Protein AF-A0A093I4D6-F1 (afdb_monomer)

pLDDT: mean 70.84, std 15.22, range [36.38, 95.31]

Mean predicted aligned error: 23.27 Å

Organism: NCBI:txid441894

Sequence (149 aa):
EGDGEEEDPYTFAKLDESVYDIILANEEKEKRKERRSFIVNRPPAPAPRPICSAVREENTPYIVQVFQQKATRPPRDHEKMCCDVRKQAHRGHGDAVTYSTLKQTISVNEALEKFKQWQNEKSRLQSAQQEKVHHLRGTNIRNRLEKEN

Solvent-accessible surface area (backbone atoms only — not comparable to full-atom values): 10113 Å² total; per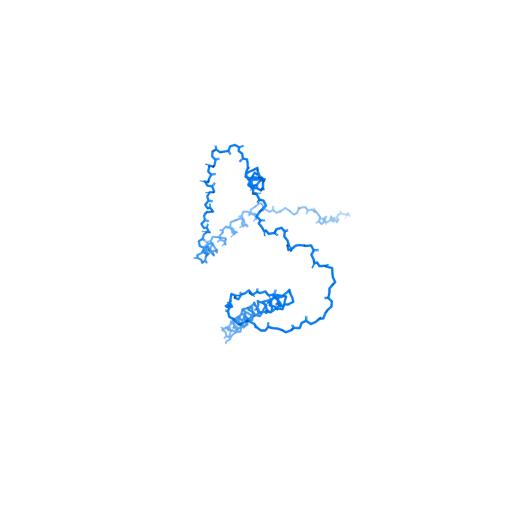-residue (Å²): 134,86,82,83,82,77,78,58,94,80,60,80,74,89,71,64,74,63,57,58,56,52,50,56,58,49,53,56,59,54,58,59,73,72,55,71,61,89,59,83,81,52,78,77,78,76,77,78,76,78,76,80,77,68,76,61,92,52,100,63,56,68,70,57,56,53,50,50,58,58,72,69,50,70,87,63,96,69,87,77,82,82,84,84,89,74,86,82,82,87,89,77,90,83,92,83,83,86,80,83,74,77,75,79,76,71,47,72,69,57,51,50,53,52,50,53,52,51,52,51,52,54,51,51,56,53,49,57,54,51,50,54,52,51,53,51,50,53,51,53,55,51,60,52,57,67,72,76,110

Radius of gyration: 36.5 Å; Cα contacts (8 Å, |Δi|>4): 2; chains: 1; bounding box: 72×77×95 Å

Secondary structure (DSSP, 8-state):
--------TTS-----THHHHHHHHHHHHHHHHT-S-TTTTSPPPPPPPPP-------SS-HHHHHHHHHHT----TTTTSSS--S---------------------HHHHHHHHHHHHHHHHHHHHHHHHHHHHHHHHHHHHHHTT--

Structure (mmCIF, N/CA/C/O backbone):
data_AF-A0A093I4D6-F1
#
_entry.id   AF-A0A093I4D6-F1
#
loop_
_atom_site.group_PDB
_atom_site.id
_atom_site.type_symbol
_atom_site.label_atom_id
_atom_site.label_alt_id
_atom_site.label_comp_id
_atom_site.label_asym_id
_atom_site.label_entity_id
_atom_site.label_seq_id
_atom_site.pdbx_PDB_ins_code
_atom_site.Cartn_x
_atom_site.Cartn_y
_atom_site.Cartn_z
_atom_site.occupancy
_atom_site.B_iso_or_equiv
_atom_site.auth_seq_id
_atom_site.auth_comp_id
_atom_site.auth_asym_id
_atom_site.auth_atom_id
_atom_site.pdbx_PDB_model_num
ATOM 1 N N . GLU A 1 1 ? 20.650 53.008 -46.082 1.00 39.69 1 GLU A N 1
ATOM 2 C CA . GLU A 1 1 ? 19.324 52.665 -45.536 1.00 39.69 1 GLU A CA 1
ATOM 3 C C . GLU A 1 1 ? 19.461 51.479 -44.580 1.00 39.69 1 GLU A C 1
ATOM 5 O O . GLU A 1 1 ? 20.345 50.659 -44.809 1.00 39.69 1 GLU A O 1
ATOM 10 N N . GLY A 1 2 ? 18.658 51.440 -43.505 1.00 48.19 2 GLY A N 1
ATOM 11 C CA . GLY A 1 2 ? 18.446 50.251 -42.657 1.00 48.19 2 GLY A CA 1
ATOM 12 C C . GLY A 1 2 ? 17.672 49.170 -43.424 1.00 48.19 2 GLY A C 1
ATOM 13 O O . GLY A 1 2 ? 17.114 49.458 -44.476 1.00 48.19 2 GLY A O 1
ATOM 14 N N . ASP A 1 3 ? 17.663 47.913 -43.002 1.00 45.44 3 ASP A N 1
ATOM 15 C CA . ASP A 1 3 ? 16.989 47.490 -41.776 1.00 45.44 3 ASP A CA 1
ATOM 16 C C . ASP A 1 3 ? 17.602 46.172 -41.275 1.00 45.44 3 ASP A C 1
ATOM 18 O O . ASP A 1 3 ? 17.726 45.208 -42.029 1.00 45.44 3 ASP A O 1
ATOM 22 N N . GLY A 1 4 ? 18.066 46.169 -40.028 1.00 58.81 4 GLY A N 1
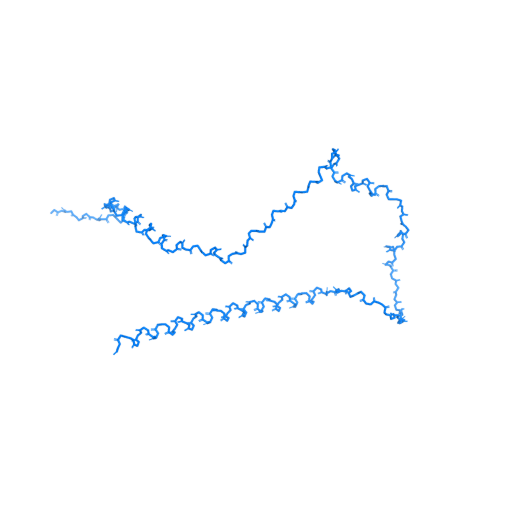ATOM 23 C CA . GLY A 1 4 ? 18.531 44.978 -39.330 1.00 58.81 4 GLY A CA 1
ATOM 24 C C . GLY A 1 4 ? 17.384 44.497 -38.466 1.00 58.81 4 GLY A C 1
ATOM 25 O O . GLY A 1 4 ? 17.256 44.940 -37.329 1.00 58.81 4 GLY A O 1
ATOM 26 N N . GLU A 1 5 ? 16.535 43.652 -39.035 1.00 65.62 5 GLU A N 1
ATOM 27 C CA . GLU A 1 5 ? 15.409 43.049 -38.335 1.00 65.62 5 GLU A CA 1
ATOM 28 C C . G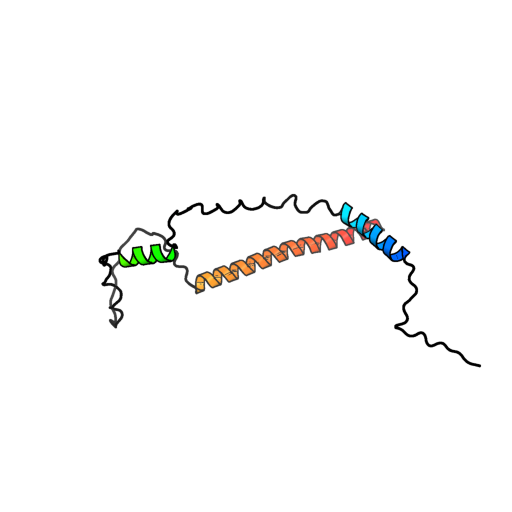LU A 1 5 ? 15.937 42.140 -37.209 1.00 65.62 5 GLU A C 1
ATOM 30 O O . GLU A 1 5 ? 16.424 41.032 -37.424 1.00 65.62 5 GLU A O 1
ATOM 35 N N . GLU A 1 6 ? 15.930 42.690 -35.993 1.00 70.50 6 GLU A N 1
ATOM 36 C CA . GLU A 1 6 ? 16.205 42.013 -34.727 1.00 70.50 6 GLU A CA 1
ATOM 37 C C . GLU A 1 6 ? 15.162 40.901 -34.546 1.00 70.50 6 GLU A C 1
ATOM 39 O O . GLU A 1 6 ? 14.018 41.164 -34.178 1.00 70.50 6 GLU A O 1
ATOM 44 N N . GLU A 1 7 ? 15.524 39.659 -34.883 1.00 69.19 7 GLU A N 1
ATOM 45 C CA . GLU A 1 7 ? 14.638 38.503 -34.716 1.00 69.19 7 GLU A CA 1
ATOM 46 C C . GLU A 1 7 ? 14.253 38.351 -33.234 1.00 69.19 7 GLU A C 1
ATOM 48 O O . GLU A 1 7 ? 15.087 38.020 -32.387 1.00 69.19 7 GLU A O 1
ATOM 53 N N . ASP A 1 8 ? 12.979 38.602 -32.913 1.00 78.25 8 ASP A N 1
ATOM 54 C CA . ASP A 1 8 ? 12.448 38.454 -31.557 1.00 78.25 8 ASP A CA 1
ATOM 55 C C . ASP A 1 8 ? 12.548 36.972 -31.136 1.00 78.25 8 ASP A C 1
ATOM 57 O O . ASP A 1 8 ? 11.976 36.112 -31.816 1.00 78.25 8 ASP A O 1
ATOM 61 N N . PRO A 1 9 ? 13.233 36.646 -30.019 1.00 77.88 9 PRO A N 1
ATOM 62 C CA . PRO A 1 9 ? 13.394 35.275 -29.529 1.00 77.88 9 PRO A CA 1
ATOM 63 C C . PRO A 1 9 ? 12.073 34.576 -29.164 1.00 77.88 9 PRO A C 1
ATOM 65 O O . PRO A 1 9 ? 12.069 33.366 -28.933 1.00 77.88 9 PRO A O 1
ATOM 68 N N . TYR A 1 10 ? 10.957 35.306 -29.119 1.00 76.56 10 TYR A N 1
ATOM 69 C CA . TYR A 1 10 ? 9.607 34.772 -28.946 1.00 76.56 10 TYR A CA 1
ATOM 70 C C . TYR A 1 10 ? 8.789 34.733 -30.244 1.00 76.56 10 TYR A C 1
ATOM 72 O O . TYR A 1 10 ? 7.601 34.398 -30.214 1.00 76.56 10 TYR A O 1
ATOM 80 N N . THR A 1 11 ? 9.405 35.004 -31.396 1.00 81.50 11 THR A N 1
ATOM 81 C CA . THR A 1 11 ? 8.762 34.811 -32.697 1.00 81.50 11 THR A CA 1
ATOM 82 C C . THR A 1 11 ? 8.531 33.323 -32.926 1.00 81.50 11 THR A C 1
ATOM 84 O O . THR A 1 11 ? 9.467 32.523 -32.956 1.00 81.50 11 THR A O 1
ATOM 87 N N . PHE A 1 12 ? 7.267 32.930 -33.099 1.00 72.50 12 PHE A N 1
ATOM 88 C CA . PHE A 1 12 ? 6.914 31.548 -33.405 1.00 72.50 12 PHE A CA 1
ATOM 89 C C . PHE A 1 12 ? 7.584 31.111 -34.711 1.00 72.50 12 PHE A C 1
ATOM 91 O O . PHE A 1 12 ? 7.251 31.598 -35.794 1.00 72.50 12 PHE A O 1
ATOM 98 N N . ALA A 1 13 ? 8.513 30.162 -34.606 1.00 73.56 13 ALA A N 1
ATOM 99 C CA . ALA A 1 13 ? 9.062 29.483 -35.766 1.00 73.56 13 ALA A CA 1
ATOM 100 C C . ALA A 1 13 ? 7.912 28.811 -36.530 1.00 73.56 13 ALA A C 1
ATOM 102 O O . ALA A 1 13 ? 7.100 28.095 -35.937 1.00 73.56 13 ALA A O 1
ATOM 103 N N . LYS A 1 14 ? 7.838 29.039 -37.847 1.00 73.19 14 LYS A N 1
ATOM 104 C CA . LYS A 1 14 ? 6.890 28.351 -38.733 1.00 73.19 14 LYS A CA 1
ATOM 105 C C . LYS A 1 14 ? 7.297 26.881 -38.827 1.00 73.19 14 LYS A C 1
ATOM 107 O O . LYS A 1 14 ? 8.049 26.492 -39.716 1.00 73.19 14 LYS A O 1
ATOM 112 N N . LEU A 1 15 ? 6.859 26.089 -37.857 1.00 75.50 15 LEU A N 1
ATOM 113 C CA . LEU A 1 15 ? 6.994 24.642 -37.878 1.00 75.50 15 LEU A CA 1
ATOM 114 C C . LEU A 1 15 ? 5.984 24.074 -38.872 1.00 75.50 15 LEU A C 1
ATOM 116 O O . LEU A 1 15 ? 4.834 24.504 -38.921 1.00 75.50 15 LEU A O 1
ATOM 120 N N . ASP A 1 16 ? 6.441 23.123 -39.676 1.00 77.25 16 ASP A N 1
ATOM 121 C CA . ASP A 1 16 ? 5.571 22.373 -40.568 1.00 77.25 16 ASP A CA 1
ATOM 122 C C . ASP A 1 16 ? 4.682 21.433 -39.743 1.00 77.25 16 ASP A C 1
ATOM 124 O O . ASP A 1 16 ? 5.180 20.664 -38.917 1.00 77.25 16 ASP A O 1
ATOM 128 N N . GLU A 1 17 ? 3.369 21.496 -39.967 1.00 74.75 17 GLU A N 1
ATOM 129 C CA . GLU A 1 17 ? 2.357 20.732 -39.219 1.00 74.75 17 GLU A CA 1
ATOM 130 C C . GLU A 1 17 ? 2.641 19.218 -39.279 1.00 74.75 17 GLU A C 1
ATOM 132 O O . GLU A 1 17 ? 2.406 18.488 -38.315 1.00 74.75 17 GLU A O 1
ATOM 137 N N . SER A 1 18 ? 3.270 18.754 -40.368 1.00 74.94 18 SER A N 1
ATOM 138 C CA . SER A 1 18 ? 3.634 17.346 -40.562 1.00 74.94 18 SER A CA 1
ATOM 139 C C . SER A 1 18 ? 4.680 16.817 -39.565 1.00 74.94 18 SER A C 1
ATOM 141 O O . SER A 1 18 ? 4.786 15.605 -39.359 1.00 74.94 18 SER A O 1
ATOM 143 N N . VAL A 1 19 ? 5.438 17.693 -38.891 1.00 79.94 19 VAL A N 1
ATOM 144 C CA . VAL A 1 19 ? 6.407 17.284 -37.859 1.00 79.94 19 VAL A CA 1
ATOM 145 C C . VAL A 1 19 ? 5.691 16.623 -36.680 1.00 79.94 19 VAL A C 1
ATOM 147 O O . VAL A 1 19 ? 6.185 15.631 -36.135 1.00 79.94 19 VAL A O 1
ATOM 150 N N . TYR A 1 20 ? 4.501 17.107 -36.316 1.00 77.25 20 TYR A N 1
ATOM 151 C CA . TYR A 1 20 ? 3.699 16.501 -35.254 1.00 77.25 20 TYR A CA 1
ATOM 152 C C . TYR A 1 20 ? 3.133 15.140 -35.672 1.00 77.25 20 TYR A C 1
ATOM 154 O O . TYR A 1 20 ? 3.155 14.207 -34.864 1.00 77.25 20 TYR A O 1
ATOM 162 N N . ASP A 1 21 ? 2.739 14.981 -36.940 1.00 82.06 21 ASP A N 1
ATOM 163 C CA . ASP A 1 21 ? 2.293 13.695 -37.495 1.00 82.06 21 ASP A CA 1
ATOM 164 C C . ASP A 1 21 ? 3.401 12.632 -37.437 1.00 82.06 21 ASP A C 1
ATOM 166 O O . ASP A 1 21 ? 3.153 11.476 -37.076 1.00 82.06 21 ASP A O 1
ATOM 170 N N . ILE A 1 22 ? 4.648 13.021 -37.731 1.00 80.94 22 ILE A N 1
ATOM 171 C CA . ILE A 1 22 ? 5.820 12.135 -37.652 1.00 80.94 22 ILE A CA 1
ATOM 172 C C . ILE A 1 22 ? 6.060 11.683 -36.206 1.00 80.94 22 ILE A C 1
ATOM 174 O O . ILE A 1 22 ? 6.303 10.496 -35.967 1.00 80.94 22 ILE A O 1
ATOM 178 N N . ILE A 1 23 ? 5.963 12.596 -35.234 1.00 78.56 23 ILE A N 1
ATOM 179 C CA . ILE A 1 23 ? 6.155 12.286 -33.810 1.00 78.56 23 ILE A CA 1
ATOM 180 C C . ILE A 1 23 ? 5.044 11.353 -33.308 1.00 78.56 23 ILE A C 1
ATOM 182 O O . ILE A 1 23 ? 5.349 10.333 -32.682 1.00 78.56 23 ILE A O 1
ATOM 186 N N . LEU A 1 24 ? 3.777 11.628 -33.642 1.00 77.81 24 LEU A N 1
ATOM 187 C CA . LEU A 1 24 ? 2.642 10.761 -33.299 1.00 77.81 24 LEU A CA 1
ATOM 188 C C . LEU A 1 24 ? 2.816 9.347 -33.872 1.00 77.81 24 LEU A C 1
ATOM 190 O O . LEU A 1 24 ? 2.614 8.353 -33.166 1.00 77.81 24 LEU A O 1
ATOM 194 N N . ALA A 1 25 ? 3.228 9.251 -35.139 1.00 76.19 25 ALA A N 1
ATOM 195 C CA . ALA A 1 25 ? 3.426 7.978 -35.826 1.00 76.19 25 ALA A CA 1
ATOM 196 C C . ALA A 1 25 ? 4.612 7.174 -35.268 1.00 76.19 25 ALA A C 1
ATOM 198 O O . ALA A 1 25 ? 4.578 5.937 -35.268 1.00 76.19 25 ALA A O 1
ATOM 199 N N . ASN A 1 26 ? 5.666 7.847 -34.799 1.00 69.44 26 ASN A N 1
ATOM 200 C CA . ASN A 1 26 ? 6.844 7.191 -34.236 1.00 69.44 26 ASN A CA 1
ATOM 201 C C . ASN A 1 26 ? 6.588 6.710 -32.797 1.00 69.44 26 ASN A C 1
ATOM 203 O O . ASN A 1 26 ? 6.901 5.565 -32.461 1.00 69.44 26 ASN A O 1
ATOM 207 N N . GLU A 1 27 ? 5.900 7.524 -31.989 1.00 67.69 27 GLU A N 1
ATOM 208 C CA . GLU A 1 27 ? 5.512 7.166 -30.623 1.00 67.69 27 GLU A CA 1
ATOM 209 C C . GLU A 1 27 ? 4.575 5.941 -30.609 1.00 67.69 27 GLU A C 1
ATOM 211 O O . GLU A 1 27 ? 4.681 5.083 -29.734 1.00 67.69 27 GLU A O 1
ATOM 216 N N . GLU A 1 28 ? 3.681 5.799 -31.603 1.00 63.56 28 GLU A N 1
ATOM 217 C CA . GLU A 1 28 ? 2.789 4.636 -31.778 1.00 63.56 28 GLU A CA 1
ATOM 218 C C . GLU A 1 28 ? 3.522 3.318 -32.051 1.00 63.56 28 GLU A C 1
ATOM 220 O O . GLU A 1 28 ? 3.123 2.258 -31.547 1.00 63.56 28 GLU A O 1
ATOM 225 N N . LYS A 1 29 ? 4.614 3.372 -32.813 1.00 61.12 29 LYS A N 1
ATOM 226 C CA . LYS A 1 29 ? 5.397 2.191 -33.196 1.00 61.12 29 LYS A CA 1
ATOM 227 C C . LYS A 1 29 ? 6.322 1.716 -32.077 1.00 61.12 29 LYS A C 1
ATOM 229 O O . LYS A 1 29 ? 6.495 0.503 -31.930 1.00 61.12 29 LYS A O 1
ATOM 234 N N . GLU A 1 30 ? 6.862 2.625 -31.265 1.00 60.59 30 GLU A N 1
ATOM 235 C CA . GLU A 1 30 ? 7.655 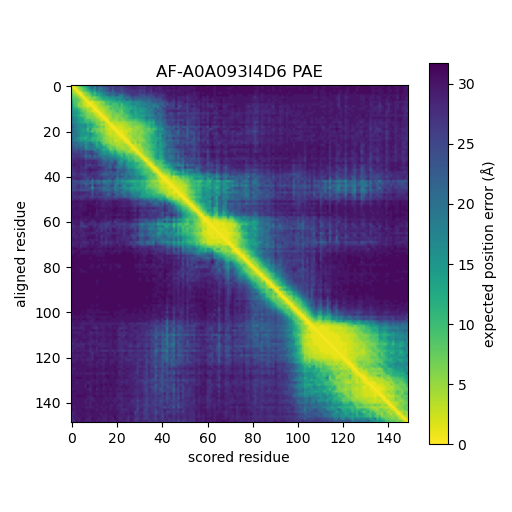2.262 -30.083 1.00 60.59 30 GLU A CA 1
ATOM 236 C C . GLU A 1 30 ? 6.785 1.664 -28.974 1.00 60.59 30 GLU A C 1
ATOM 238 O O . GLU A 1 30 ? 7.061 0.556 -28.498 1.00 60.59 30 GLU A O 1
ATOM 243 N N . LYS A 1 31 ? 5.655 2.307 -28.637 1.00 59.78 31 LYS A N 1
ATOM 244 C CA . LYS A 1 31 ? 4.795 1.842 -27.537 1.00 59.78 31 LYS A CA 1
ATOM 245 C C . LYS A 1 31 ? 4.146 0.485 -27.790 1.00 59.78 31 LYS A C 1
ATOM 247 O O . LYS A 1 31 ? 3.755 -0.168 -26.833 1.00 59.78 31 LYS A O 1
ATOM 252 N N . ARG A 1 32 ? 4.042 -0.001 -29.034 1.00 58.62 32 ARG A N 1
ATOM 253 C CA . ARG A 1 32 ? 3.502 -1.348 -29.326 1.00 58.62 32 ARG A CA 1
ATOM 254 C C . ARG A 1 32 ? 4.520 -2.482 -29.167 1.00 58.62 32 ARG A C 1
ATOM 256 O O . ARG A 1 32 ? 4.117 -3.578 -28.782 1.00 58.62 32 ARG A O 1
ATOM 263 N N . LYS A 1 33 ? 5.813 -2.251 -29.424 1.00 58.41 33 LYS A N 1
ATOM 264 C CA . LYS A 1 33 ? 6.849 -3.301 -29.318 1.00 58.41 33 LYS A CA 1
ATOM 265 C C . LYS A 1 33 ? 7.238 -3.597 -27.867 1.00 58.41 33 LYS A C 1
ATOM 267 O O . LYS A 1 33 ? 7.493 -4.751 -27.533 1.00 58.41 33 LYS A O 1
ATOM 272 N N . GLU A 1 34 ? 7.178 -2.592 -26.995 1.00 56.78 34 GLU A N 1
ATOM 273 C CA . GLU A 1 34 ? 7.409 -2.726 -25.547 1.00 56.78 34 GLU A CA 1
ATOM 274 C C . GLU A 1 34 ? 6.108 -2.952 -24.748 1.00 56.78 34 GLU A C 1
ATOM 276 O O . GLU A 1 34 ? 6.076 -2.938 -23.524 1.00 56.78 34 GLU A O 1
ATOM 281 N N . ARG A 1 35 ? 4.985 -3.211 -25.426 1.00 59.81 35 ARG A N 1
ATOM 282 C CA . ARG A 1 35 ? 3.704 -3.561 -24.785 1.00 59.81 35 ARG A CA 1
ATOM 283 C C . ARG A 1 35 ? 3.482 -5.064 -24.654 1.00 59.81 35 ARG A C 1
ATOM 285 O O . ARG A 1 35 ? 2.348 -5.527 -24.560 1.00 59.81 35 ARG A O 1
ATOM 292 N N . ARG A 1 36 ? 4.559 -5.849 -24.575 1.00 61.91 36 ARG A N 1
ATOM 293 C CA . ARG A 1 36 ? 4.483 -7.169 -23.939 1.00 61.91 36 ARG A CA 1
ATOM 294 C C . ARG A 1 36 ? 4.429 -6.943 -22.437 1.00 61.91 36 ARG A C 1
ATOM 296 O O . ARG A 1 36 ? 5.442 -6.822 -21.761 1.00 61.91 36 ARG A O 1
ATOM 303 N N . SER A 1 37 ? 3.201 -6.800 -21.964 1.00 65.06 37 SER A N 1
ATOM 304 C CA . SER A 1 37 ? 2.795 -6.499 -20.602 1.00 65.06 37 SER A CA 1
ATOM 305 C C . SER A 1 37 ? 3.720 -7.131 -19.556 1.00 65.06 37 SER A C 1
ATOM 307 O O . SER A 1 37 ? 3.748 -8.347 -19.406 1.00 65.06 37 SER A O 1
ATOM 309 N N . PHE A 1 38 ? 4.345 -6.314 -18.711 1.00 64.06 38 PHE A N 1
ATOM 310 C CA . PHE A 1 38 ? 4.978 -6.679 -17.422 1.00 64.06 38 PHE A CA 1
ATOM 311 C C . PHE A 1 38 ? 3.989 -7.292 -16.397 1.00 64.06 38 PHE A C 1
ATOM 313 O O . PHE A 1 38 ? 4.264 -7.399 -15.203 1.00 64.06 38 PHE A O 1
ATOM 320 N N . ILE A 1 39 ? 2.798 -7.671 -16.860 1.00 66.25 39 ILE A N 1
ATOM 321 C CA . ILE A 1 39 ? 1.669 -8.198 -16.096 1.00 66.25 39 ILE A CA 1
ATOM 322 C C . ILE A 1 39 ? 1.752 -9.733 -16.002 1.00 66.25 39 ILE A C 1
ATOM 324 O O . ILE A 1 39 ? 1.105 -10.308 -15.137 1.00 66.25 39 ILE A O 1
ATOM 328 N N . VAL A 1 40 ? 2.596 -10.397 -16.809 1.00 69.88 40 VAL A N 1
ATOM 329 C CA . VAL A 1 40 ? 2.692 -11.874 -16.849 1.00 69.88 40 VAL A CA 1
ATOM 330 C C . VAL A 1 40 ? 3.075 -12.499 -15.500 1.00 69.88 40 VAL A C 1
ATOM 332 O O . VAL A 1 40 ? 2.652 -13.608 -15.208 1.00 69.88 40 VAL A O 1
ATOM 335 N N . ASN A 1 41 ? 3.827 -11.772 -14.663 1.00 80.31 41 ASN A N 1
ATOM 336 C CA . ASN A 1 41 ? 4.281 -12.233 -13.343 1.00 80.31 41 ASN A CA 1
ATOM 337 C C . ASN A 1 41 ? 3.591 -11.509 -12.175 1.00 80.31 41 ASN A C 1
ATOM 339 O O . ASN A 1 41 ? 4.094 -11.535 -11.050 1.00 80.31 41 ASN A O 1
ATOM 343 N N . ARG A 1 42 ? 2.474 -10.808 -12.414 1.00 81.38 42 ARG A N 1
ATOM 344 C CA . ARG A 1 42 ? 1.711 -10.232 -11.304 1.00 81.38 42 ARG A CA 1
ATOM 345 C C . ARG A 1 42 ? 0.897 -11.336 -10.632 1.00 81.38 42 ARG A C 1
ATOM 347 O O . ARG A 1 42 ? 0.268 -12.125 -11.336 1.00 81.38 42 ARG A O 1
ATOM 354 N N . PRO A 1 43 ? 0.872 -11.391 -9.291 1.00 83.19 43 PRO A N 1
ATOM 355 C CA . PRO A 1 43 ? -0.067 -12.260 -8.607 1.00 83.19 43 PRO A CA 1
ATOM 356 C C . PRO A 1 43 ? -1.499 -11.889 -9.027 1.00 83.19 43 PRO A C 1
ATOM 358 O O . PRO A 1 43 ? -1.768 -10.714 -9.312 1.00 83.19 43 PRO A O 1
ATOM 361 N N . PRO A 1 44 ? -2.412 -12.871 -9.086 1.00 85.19 44 PRO A N 1
ATOM 362 C CA . PRO A 1 44 ? -3.810 -12.607 -9.388 1.00 85.19 44 PRO A CA 1
ATOM 363 C C . PRO A 1 44 ? -4.370 -11.572 -8.409 1.00 85.19 44 PRO A C 1
ATOM 365 O O . PRO A 1 44 ? -3.947 -11.502 -7.250 1.00 85.19 44 PRO A O 1
ATOM 368 N N . ALA A 1 45 ? -5.309 -10.750 -8.885 1.00 87.88 45 ALA A N 1
ATOM 369 C CA . ALA A 1 45 ? -5.968 -9.768 -8.037 1.00 87.88 45 ALA A CA 1
ATOM 370 C C . ALA A 1 45 ? -6.532 -10.467 -6.783 1.00 87.88 45 ALA A C 1
ATOM 372 O O . ALA A 1 45 ? -7.091 -11.562 -6.904 1.00 87.88 45 ALA A O 1
ATOM 373 N N . PRO A 1 46 ? -6.367 -9.881 -5.584 1.00 88.88 46 PRO A N 1
ATOM 374 C CA . PRO A 1 46 ? -6.883 -10.482 -4.364 1.00 88.88 46 PRO A CA 1
ATOM 375 C C . PRO A 1 46 ? -8.389 -10.712 -4.493 1.00 88.88 46 PRO A C 1
ATOM 377 O O . PRO A 1 46 ? -9.096 -9.899 -5.094 1.00 88.88 46 PRO A O 1
ATOM 380 N N . ALA A 1 47 ? -8.865 -11.823 -3.927 1.00 88.19 47 ALA A N 1
ATOM 381 C CA . ALA A 1 47 ? -10.279 -12.163 -3.959 1.00 88.19 47 ALA A CA 1
ATOM 382 C C . ALA A 1 47 ? -11.120 -10.979 -3.439 1.00 88.19 47 ALA A C 1
ATOM 384 O O . ALA A 1 47 ? -10.724 -10.350 -2.445 1.00 88.19 47 ALA A O 1
ATOM 385 N N . PRO A 1 48 ? -12.262 -10.661 -4.083 1.00 87.56 48 PRO A N 1
ATOM 386 C CA . PRO A 1 48 ? -13.182 -9.654 -3.580 1.00 87.56 48 PRO A CA 1
ATOM 387 C C . PRO A 1 48 ? -13.484 -9.949 -2.117 1.00 87.56 48 PRO A C 1
ATOM 389 O O . PRO A 1 48 ? -13.734 -11.098 -1.746 1.00 87.56 48 PRO A O 1
ATOM 392 N N . ARG A 1 49 ? -13.432 -8.917 -1.272 1.00 85.75 49 ARG A N 1
ATOM 393 C CA . ARG A 1 49 ? -13.805 -9.084 0.132 1.00 85.75 49 ARG A CA 1
ATOM 394 C C . ARG A 1 49 ? -15.231 -9.641 0.158 1.00 85.75 49 ARG A C 1
ATOM 396 O O . ARG A 1 49 ? -16.062 -9.114 -0.587 1.00 85.75 49 ARG A O 1
ATOM 403 N N . PRO A 1 50 ? -15.520 -10.679 0.964 1.00 82.12 50 PRO A N 1
ATOM 404 C CA . PRO A 1 50 ? -16.883 -11.155 1.099 1.00 82.12 50 PRO A CA 1
ATOM 405 C C . PRO A 1 50 ? -17.750 -9.954 1.458 1.00 82.12 50 PRO A C 1
ATOM 407 O O . PRO A 1 50 ? -17.426 -9.196 2.377 1.00 82.12 50 PRO A O 1
ATOM 410 N N . ILE A 1 51 ? -18.817 -9.750 0.687 1.00 71.44 51 ILE A N 1
ATOM 411 C CA . ILE A 1 51 ? -19.864 -8.819 1.080 1.00 71.44 51 ILE A CA 1
ATOM 412 C C . ILE A 1 51 ? -20.284 -9.315 2.459 1.00 71.44 51 ILE A C 1
ATOM 414 O O . ILE A 1 51 ? -20.612 -10.494 2.597 1.00 71.44 51 ILE A O 1
ATOM 418 N N . CYS A 1 52 ? -20.199 -8.464 3.484 1.00 62.47 52 CYS A N 1
ATOM 419 C CA . CYS A 1 52 ? -20.784 -8.751 4.787 1.00 62.47 52 CYS A CA 1
ATOM 420 C C . CYS A 1 52 ? -22.303 -8.836 4.594 1.00 62.47 52 CYS A C 1
ATOM 422 O O . CYS A 1 52 ? -23.039 -7.940 4.985 1.00 62.47 52 CYS A O 1
ATOM 424 N N . SER A 1 53 ? -22.790 -9.903 3.965 1.00 60.59 53 SER A N 1
ATOM 425 C CA . SER A 1 53 ? -24.196 -10.240 3.838 1.00 60.59 53 SER A CA 1
ATOM 426 C C . SER A 1 53 ? -24.646 -10.876 5.145 1.00 60.59 53 SER A C 1
ATOM 428 O O . SER A 1 53 ? -25.221 -11.957 5.182 1.00 60.59 53 SER A O 1
ATOM 430 N N . ALA A 1 54 ? -24.385 -10.183 6.246 1.00 54.91 54 ALA A N 1
ATOM 431 C CA . ALA A 1 54 ? -25.405 -10.101 7.253 1.00 54.91 54 ALA A CA 1
ATOM 432 C C . ALA A 1 54 ? -26.273 -8.928 6.794 1.00 54.91 54 ALA A C 1
ATOM 434 O O . ALA A 1 54 ? -26.118 -7.804 7.266 1.00 54.91 54 ALA A O 1
ATOM 435 N N . VAL A 1 55 ? -27.190 -9.190 5.856 1.00 53.47 55 VAL A N 1
ATOM 436 C CA . VAL A 1 55 ? -28.462 -8.465 5.860 1.00 53.47 55 VAL A CA 1
ATOM 437 C C . VAL A 1 55 ? -29.087 -8.845 7.201 1.00 53.47 55 VAL A C 1
ATOM 439 O O . VAL A 1 55 ? -29.846 -9.799 7.319 1.00 53.47 55 VAL A O 1
ATOM 442 N N . ARG A 1 56 ? -28.615 -8.212 8.280 1.00 58.53 56 ARG A N 1
ATOM 443 C CA . ARG A 1 56 ? -29.355 -8.144 9.524 1.00 58.53 56 ARG A CA 1
ATOM 444 C C . ARG A 1 56 ? -30.542 -7.303 9.113 1.00 58.53 56 ARG A C 1
ATOM 446 O O . ARG A 1 56 ? -30.407 -6.104 8.896 1.00 58.53 56 ARG A O 1
ATOM 453 N N . GLU A 1 57 ? -31.677 -7.948 8.931 1.00 59.22 57 GLU A N 1
ATOM 454 C CA . GLU A 1 57 ? -32.985 -7.333 8.709 1.00 59.22 57 GLU A CA 1
ATOM 455 C C . GLU A 1 57 ? -33.457 -6.611 9.991 1.00 59.22 57 GLU A C 1
ATOM 457 O O . GLU A 1 57 ? -34.608 -6.652 10.406 1.00 59.22 57 GLU A O 1
ATOM 462 N N . GLU A 1 58 ? -32.514 -5.978 10.682 1.00 62.88 58 GLU A N 1
ATOM 463 C CA . GLU A 1 58 ? -32.655 -5.291 11.940 1.00 62.88 58 GLU A CA 1
ATOM 464 C C . GLU A 1 58 ? -32.307 -3.841 11.613 1.00 62.88 58 GLU A C 1
ATOM 466 O O . GLU A 1 58 ? -31.140 -3.488 11.457 1.00 62.88 58 GLU A O 1
ATOM 471 N N . ASN A 1 59 ? -33.320 -2.975 11.541 1.00 76.62 59 ASN A N 1
ATOM 472 C CA . ASN A 1 59 ? -33.184 -1.514 11.396 1.00 76.62 59 ASN A CA 1
ATOM 473 C C . ASN A 1 59 ? -32.408 -0.847 12.559 1.00 76.62 59 ASN A C 1
ATOM 475 O O . ASN A 1 59 ? -32.442 0.366 12.744 1.00 76.62 59 ASN A O 1
ATOM 479 N N . THR A 1 60 ? -31.737 -1.648 13.384 1.00 82.00 60 THR A N 1
ATOM 480 C CA . THR A 1 60 ? -30.983 -1.243 14.553 1.00 82.00 60 THR A CA 1
ATOM 481 C C . THR A 1 60 ? -29.500 -1.308 14.207 1.00 82.00 60 THR A C 1
ATOM 483 O O . THR A 1 60 ? -28.964 -2.406 14.030 1.00 82.00 60 THR A O 1
ATOM 486 N N . PRO A 1 61 ? -28.804 -0.163 14.119 1.00 87.31 61 PRO A N 1
ATOM 487 C CA . PRO A 1 61 ? -27.401 -0.154 13.740 1.00 87.31 61 PRO A CA 1
ATOM 488 C C . PRO A 1 61 ? -26.559 -0.912 14.775 1.00 87.31 61 PRO A C 1
ATOM 490 O O . PRO A 1 61 ? -26.863 -0.902 15.969 1.00 87.31 61 PRO A O 1
ATOM 493 N N . TYR A 1 62 ? -25.461 -1.534 14.333 1.00 85.31 62 TYR A N 1
ATOM 494 C CA . TYR A 1 62 ? -24.580 -2.356 15.180 1.00 85.31 62 TYR A CA 1
ATOM 495 C C . TYR A 1 62 ? -24.144 -1.646 16.470 1.00 85.31 62 TYR A C 1
ATOM 497 O O . TYR A 1 62 ? -24.049 -2.259 17.530 1.00 85.31 62 TYR A O 1
ATOM 505 N N . ILE A 1 63 ? -23.948 -0.326 16.403 1.00 88.19 63 ILE A N 1
ATOM 506 C CA . ILE A 1 63 ? -23.621 0.499 17.566 1.00 88.19 63 ILE A CA 1
ATOM 507 C C . ILE A 1 63 ? -24.662 0.355 18.688 1.00 88.19 63 ILE A C 1
ATOM 509 O O . ILE A 1 63 ? -24.299 0.174 19.848 1.00 88.19 63 ILE A O 1
ATOM 513 N N . VAL A 1 64 ? -25.950 0.333 18.342 1.00 89.50 64 VAL A N 1
ATOM 514 C CA . VAL A 1 64 ? -27.053 0.148 19.287 1.00 89.50 64 VAL A CA 1
ATOM 515 C C . VAL A 1 64 ? -27.068 -1.286 19.827 1.00 89.50 64 VAL A C 1
ATOM 517 O O . VAL A 1 64 ? -27.259 -1.469 21.027 1.00 89.50 64 VAL A O 1
ATOM 520 N N . GLN A 1 65 ? -26.770 -2.295 18.999 1.00 89.94 65 GLN A N 1
ATOM 521 C CA . GLN A 1 65 ? -26.647 -3.691 19.451 1.00 89.94 65 GLN A CA 1
ATOM 522 C C . GLN A 1 65 ? -25.540 -3.850 20.504 1.00 89.94 65 GLN A C 1
ATOM 524 O O . GLN A 1 65 ? -25.741 -4.481 21.542 1.00 89.94 65 GLN A O 1
ATOM 529 N N . VAL A 1 66 ? -24.380 -3.223 20.280 1.00 89.81 66 VAL A N 1
ATOM 530 C CA . VAL A 1 66 ? -23.251 -3.240 21.222 1.00 89.81 66 VAL A CA 1
ATOM 531 C C . VAL A 1 66 ? -23.612 -2.551 22.538 1.00 89.81 66 VAL A C 1
ATOM 533 O O . VAL A 1 66 ? -23.277 -3.064 23.608 1.00 89.81 66 VAL A O 1
ATOM 536 N N . PHE A 1 67 ? -24.296 -1.405 22.491 1.00 90.56 67 PHE A N 1
ATOM 537 C CA . PHE A 1 67 ? -24.723 -0.707 23.705 1.00 90.56 67 PHE A CA 1
ATOM 538 C C . PHE A 1 67 ? -25.756 -1.508 24.503 1.00 90.56 67 PHE A C 1
ATOM 540 O O . PHE A 1 67 ? -25.616 -1.620 25.720 1.00 90.56 67 PHE A O 1
ATOM 547 N N . GLN A 1 68 ? -26.723 -2.146 23.839 1.00 90.25 68 GLN A N 1
ATOM 548 C CA . GLN A 1 68 ? -27.687 -3.028 24.502 1.00 90.25 68 GLN A CA 1
ATOM 549 C C . GLN A 1 68 ? -27.002 -4.223 25.171 1.00 90.25 68 GLN A C 1
ATOM 551 O O . GLN A 1 68 ? -27.277 -4.499 26.337 1.00 90.25 68 GLN A O 1
ATOM 556 N N . GLN A 1 69 ? -26.054 -4.880 24.490 1.00 85.75 69 GLN A N 1
ATOM 557 C CA . GLN A 1 69 ? -25.262 -5.973 25.073 1.00 85.75 69 GLN A CA 1
ATOM 558 C C . GLN A 1 69 ? -24.457 -5.531 26.297 1.00 85.75 69 GLN A C 1
ATOM 560 O O . GLN A 1 69 ? -24.243 -6.324 27.210 1.00 85.75 69 GLN A O 1
ATOM 565 N N . LYS A 1 70 ? -23.970 -4.286 26.325 1.00 82.12 70 LYS A N 1
ATOM 566 C CA . LYS A 1 70 ? -23.273 -3.738 27.495 1.00 82.12 70 LYS A CA 1
ATOM 567 C C . LYS A 1 70 ? -24.231 -3.440 28.646 1.00 82.12 70 LYS A C 1
ATOM 569 O O . LYS A 1 70 ? -23.878 -3.722 29.782 1.00 82.12 70 LYS A O 1
ATOM 574 N N . ALA A 1 71 ? -25.422 -2.921 28.355 1.00 81.75 71 ALA A N 1
ATOM 575 C CA . ALA A 1 71 ? -26.433 -2.596 29.360 1.00 81.75 71 ALA A CA 1
ATOM 576 C C . ALA A 1 71 ? -27.091 -3.840 29.987 1.00 81.75 71 ALA A C 1
ATOM 578 O O . ALA A 1 71 ? -27.505 -3.800 31.139 1.00 81.75 71 ALA A O 1
ATOM 579 N N . THR A 1 72 ? -27.170 -4.951 29.247 1.00 67.88 72 THR A N 1
ATOM 580 C CA . THR A 1 72 ? -27.761 -6.223 29.712 1.00 67.88 72 THR A CA 1
ATOM 581 C C . THR A 1 72 ? -26.749 -7.192 30.323 1.00 67.88 72 THR A C 1
ATOM 583 O O . THR A 1 72 ? -27.138 -8.264 30.784 1.00 67.88 72 THR A O 1
ATOM 586 N N . ARG A 1 73 ? -25.454 -6.843 30.376 1.00 64.06 73 ARG A N 1
ATOM 587 C CA . ARG A 1 73 ? -24.469 -7.601 31.160 1.00 64.06 73 ARG A CA 1
ATOM 588 C C . ARG A 1 73 ? -24.705 -7.294 32.647 1.00 64.06 73 ARG A C 1
ATOM 590 O O . ARG A 1 73 ? -24.398 -6.173 33.049 1.00 64.06 73 ARG A O 1
ATOM 597 N N . PRO A 1 74 ? -25.194 -8.239 33.481 1.00 55.22 74 PRO A N 1
ATOM 598 C CA . PRO A 1 74 ? -25.110 -8.055 34.928 1.00 55.22 74 PRO A CA 1
ATOM 599 C C . PRO A 1 74 ? -23.634 -7.886 35.316 1.00 55.22 74 PRO A C 1
ATOM 601 O O . PRO A 1 74 ? -22.771 -8.343 34.549 1.00 55.22 74 PRO A O 1
ATOM 604 N N . PRO A 1 75 ? -23.317 -7.262 36.469 1.00 53.91 75 PRO A N 1
ATOM 605 C CA . PRO A 1 75 ? -21.953 -7.181 36.969 1.00 53.91 75 PRO A CA 1
ATOM 606 C C . PRO A 1 75 ? -21.413 -8.605 37.077 1.00 53.91 75 PRO A C 1
ATOM 608 O O . PRO A 1 75 ? -21.695 -9.349 38.012 1.00 53.91 75 PRO A O 1
ATOM 611 N N . ARG A 1 76 ? -20.687 -9.051 36.049 1.00 51.12 76 ARG A N 1
ATOM 612 C CA . ARG A 1 76 ? -19.851 -10.233 36.179 1.00 51.12 76 ARG A CA 1
ATOM 613 C C . ARG A 1 76 ? -18.840 -9.879 37.247 1.00 51.12 76 ARG A C 1
ATOM 615 O O . ARG A 1 76 ? -18.375 -8.745 37.289 1.00 51.12 76 ARG A O 1
ATOM 622 N N . ASP A 1 77 ? -18.483 -10.862 38.047 1.00 52.06 77 ASP A N 1
ATOM 623 C CA . ASP A 1 77 ? -17.694 -10.782 39.277 1.00 52.06 77 ASP A CA 1
ATOM 624 C C . ASP A 1 77 ? -16.209 -10.357 39.077 1.00 52.06 77 ASP A C 1
ATOM 626 O O . ASP A 1 77 ? -15.302 -10.827 39.757 1.00 52.06 77 ASP A O 1
ATOM 630 N N . HIS A 1 78 ? -15.941 -9.483 38.099 1.00 55.81 78 HIS A N 1
ATOM 631 C CA . HIS A 1 78 ? -14.666 -8.827 37.803 1.00 55.81 78 HIS A CA 1
ATOM 632 C C . HIS A 1 78 ? -14.545 -7.435 38.456 1.00 55.81 78 HIS A C 1
ATOM 634 O O . HIS A 1 78 ? -13.526 -6.764 38.299 1.00 55.81 78 HIS A O 1
ATOM 640 N N . GLU A 1 79 ? -15.551 -7.017 39.232 1.00 56.75 79 GLU A N 1
ATOM 641 C CA . GLU A 1 79 ? -15.658 -5.722 39.922 1.00 56.75 79 GLU A CA 1
ATOM 642 C C . GLU A 1 79 ? -14.795 -5.627 41.201 1.00 56.75 79 GLU A C 1
ATOM 644 O O . GLU A 1 79 ? -15.231 -5.132 42.234 1.00 56.75 79 GLU A O 1
ATOM 649 N N . LYS A 1 80 ? -13.556 -6.133 41.181 1.00 59.44 80 LYS A N 1
ATOM 650 C CA . LYS A 1 80 ? -12.642 -5.993 42.336 1.00 59.44 80 LYS A CA 1
ATOM 651 C C . LYS A 1 80 ? -11.152 -5.854 42.026 1.00 59.44 80 LYS A C 1
ATOM 653 O O . LYS A 1 80 ? -10.359 -5.775 42.951 1.00 59.44 80 LYS A O 1
ATOM 658 N N . MET A 1 81 ? -10.747 -5.728 40.760 1.00 58.31 81 MET A N 1
ATOM 659 C CA . MET A 1 81 ? -9.316 -5.657 40.408 1.00 58.31 81 MET A CA 1
ATOM 660 C C . MET A 1 81 ? -8.916 -4.381 39.649 1.00 58.31 81 MET A C 1
ATOM 662 O O . MET A 1 81 ? -8.071 -4.430 38.763 1.00 58.31 81 MET A O 1
ATOM 666 N N . CYS A 1 82 ? -9.518 -3.229 39.966 1.00 55.94 82 CYS A N 1
ATOM 667 C CA . CYS A 1 82 ? -9.059 -1.936 39.428 1.00 55.94 82 CYS A CA 1
ATOM 668 C C . CYS A 1 82 ? -8.724 -0.880 40.490 1.00 55.94 82 CYS A C 1
ATOM 670 O O . CYS A 1 82 ? -8.187 0.163 40.128 1.00 55.94 82 CYS A O 1
ATOM 672 N N . CYS A 1 83 ? -8.994 -1.122 41.776 1.00 51.06 83 CYS A N 1
ATOM 673 C CA . CYS A 1 83 ? -8.948 -0.051 42.777 1.00 51.06 83 CYS A CA 1
ATOM 674 C C . CYS A 1 83 ? -7.764 -0.087 43.752 1.00 51.06 83 CYS A C 1
ATOM 676 O O . CYS A 1 83 ? -7.675 0.826 44.565 1.00 51.06 83 CYS A O 1
ATOM 678 N N . ASP A 1 84 ? -6.823 -1.033 43.656 1.00 48.31 84 ASP A N 1
ATOM 679 C CA . ASP A 1 84 ? -5.712 -1.117 44.620 1.00 48.31 84 ASP A CA 1
ATOM 680 C C . ASP A 1 84 ? -4.323 -1.010 43.969 1.00 48.31 84 ASP A C 1
ATOM 682 O O . ASP A 1 84 ? -3.485 -1.904 44.010 1.00 48.31 84 ASP A O 1
ATOM 686 N N . VAL A 1 85 ? -4.075 0.127 43.314 1.00 42.59 85 VAL A N 1
ATOM 687 C CA . VAL A 1 85 ? -2.714 0.620 43.036 1.00 42.59 85 VAL A CA 1
ATOM 688 C C . VAL A 1 85 ? -2.505 1.889 43.860 1.00 42.59 85 VAL A C 1
ATOM 690 O O . VAL A 1 85 ? -2.295 2.992 43.362 1.00 42.59 85 VAL A O 1
ATOM 693 N N . ARG A 1 86 ? -2.593 1.751 45.185 1.00 48.88 86 ARG A N 1
ATOM 694 C CA . ARG A 1 86 ? -2.028 2.729 46.117 1.00 48.88 86 ARG A CA 1
ATOM 695 C C . ARG A 1 86 ? -1.136 2.004 47.120 1.00 48.88 86 ARG A C 1
ATOM 697 O O . ARG A 1 86 ? -1.577 1.582 48.170 1.00 48.88 86 ARG A O 1
ATOM 704 N N . LYS A 1 87 ? 0.156 1.976 46.774 1.00 51.66 87 LYS A N 1
ATOM 705 C CA . LYS A 1 87 ? 1.317 1.870 47.677 1.00 51.66 87 LYS A CA 1
ATOM 706 C C . LYS A 1 87 ? 1.357 0.618 48.577 1.00 51.66 87 LYS A C 1
ATOM 708 O O . LYS A 1 87 ? 0.893 0.658 49.706 1.00 51.66 87 LYS A O 1
ATOM 713 N N . GLN A 1 88 ? 2.144 -0.388 48.185 1.00 41.00 88 GLN A N 1
ATOM 714 C CA . GLN A 1 88 ? 2.920 -1.144 49.173 1.00 41.00 88 GLN A CA 1
ATOM 715 C C . GLN A 1 88 ? 4.285 -1.550 48.615 1.00 41.00 88 GLN A C 1
ATOM 717 O O . GLN A 1 88 ? 4.413 -2.122 47.536 1.00 41.00 88 GLN A O 1
ATOM 722 N N . ALA A 1 89 ? 5.314 -1.164 49.361 1.00 43.09 89 ALA A N 1
ATOM 723 C CA . ALA A 1 89 ? 6.701 -1.509 49.141 1.00 43.09 89 ALA A CA 1
ATOM 724 C C . ALA A 1 89 ? 6.981 -2.972 49.538 1.00 43.09 89 ALA A C 1
ATOM 726 O O . ALA A 1 89 ? 6.442 -3.442 50.532 1.00 43.09 89 ALA A O 1
ATOM 727 N N . HIS A 1 90 ? 7.917 -3.592 48.810 1.00 49.38 90 HIS A N 1
ATOM 728 C CA . HIS A 1 90 ? 8.844 -4.661 49.222 1.00 49.38 90 HIS A CA 1
ATOM 729 C C . HIS A 1 90 ? 8.307 -6.028 49.729 1.00 49.38 90 HIS A C 1
ATOM 731 O O . HIS A 1 90 ? 7.539 -6.097 50.680 1.00 49.38 90 HIS A O 1
ATOM 737 N N . ARG A 1 91 ? 8.937 -7.107 49.206 1.00 36.38 91 ARG A N 1
ATOM 738 C CA . ARG A 1 91 ? 8.800 -8.574 49.461 1.00 36.38 91 ARG A CA 1
ATOM 739 C C . ARG A 1 91 ? 7.849 -9.262 48.479 1.00 36.38 91 ARG A C 1
ATOM 741 O O . ARG A 1 91 ? 6.734 -8.813 48.304 1.00 36.38 91 ARG A O 1
ATOM 748 N N . GLY A 1 92 ? 8.174 -10.365 47.820 1.00 41.31 92 GLY A N 1
ATOM 749 C CA . GLY A 1 92 ? 9.307 -11.283 47.866 1.00 41.31 92 GLY A CA 1
ATOM 750 C C . GLY A 1 92 ? 8.805 -12.619 47.294 1.00 41.31 92 GLY A C 1
ATOM 751 O O . GLY A 1 92 ? 7.731 -13.052 47.681 1.00 41.31 92 GLY A O 1
ATOM 752 N N . HIS A 1 93 ? 9.546 -13.175 46.335 1.00 52.06 93 HIS A N 1
ATOM 753 C CA . HIS A 1 93 ? 9.674 -14.585 45.921 1.00 52.06 93 HIS A CA 1
ATOM 754 C C . HIS A 1 93 ? 8.526 -15.599 46.165 1.00 52.06 93 HIS A C 1
ATOM 756 O O . HIS A 1 93 ? 8.158 -15.885 47.300 1.00 52.06 93 HIS A O 1
ATOM 762 N N . GLY A 1 94 ? 8.101 -16.273 45.087 1.00 41.75 94 GLY A N 1
ATOM 763 C CA . GLY A 1 94 ? 7.424 -17.574 45.136 1.00 41.75 94 GLY A CA 1
ATOM 764 C C . GLY A 1 94 ? 7.206 -18.148 43.732 1.00 41.75 94 GLY A C 1
ATOM 765 O O . GLY A 1 94 ? 6.395 -17.624 42.973 1.00 41.75 94 GLY A O 1
ATOM 766 N N . ASP A 1 95 ? 7.968 -19.184 43.387 1.00 60.94 95 ASP A N 1
ATOM 767 C CA . ASP A 1 95 ? 7.973 -19.861 42.087 1.00 60.94 95 ASP A CA 1
ATOM 768 C 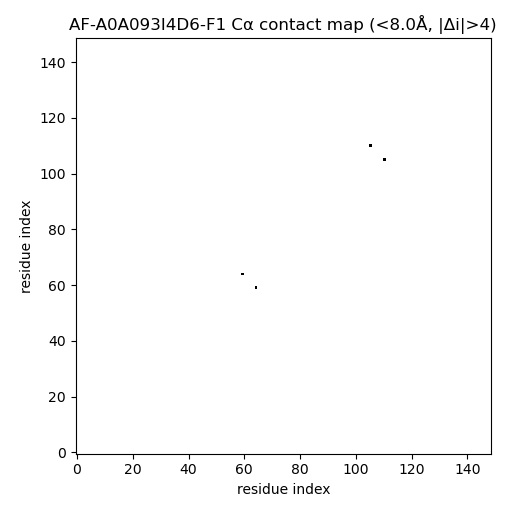C . ASP A 1 95 ? 6.696 -20.685 41.853 1.00 60.94 95 ASP A C 1
ATOM 770 O O . ASP A 1 95 ? 6.269 -21.445 42.722 1.00 60.94 95 ASP A O 1
ATOM 774 N N . ALA A 1 96 ? 6.120 -20.603 40.649 1.00 47.72 96 ALA A N 1
ATOM 775 C CA . ALA A 1 96 ? 5.127 -21.562 40.165 1.00 47.72 96 ALA A CA 1
ATOM 776 C C . ALA A 1 96 ? 5.319 -21.806 38.660 1.00 47.72 96 ALA A C 1
ATOM 778 O O . ALA A 1 96 ? 5.240 -20.904 37.826 1.00 47.72 96 ALA A O 1
ATOM 779 N N . VAL A 1 97 ? 5.627 -23.060 38.352 1.00 56.50 97 VAL A N 1
ATOM 780 C CA . VAL A 1 97 ? 6.090 -23.593 37.071 1.00 56.50 97 VAL A CA 1
ATOM 781 C C . VAL A 1 97 ? 4.907 -24.056 36.200 1.00 56.50 97 VAL A C 1
ATOM 783 O O . VAL A 1 97 ? 3.995 -24.717 36.682 1.00 56.50 97 VAL A O 1
ATOM 786 N N . THR A 1 98 ? 5.006 -23.742 34.900 1.00 54.97 98 THR A N 1
ATOM 787 C CA . THR A 1 98 ? 4.387 -24.396 33.722 1.00 54.97 98 THR A CA 1
ATOM 788 C C . THR A 1 98 ? 2.877 -24.269 33.498 1.00 54.97 98 THR A C 1
ATOM 790 O O . THR A 1 98 ? 2.098 -25.037 34.035 1.00 54.97 98 THR A O 1
ATOM 793 N N . TYR A 1 99 ? 2.491 -23.368 32.583 1.00 41.66 99 TYR A N 1
ATOM 794 C CA . TYR A 1 99 ? 2.105 -23.679 31.190 1.00 41.66 99 TYR A CA 1
ATOM 795 C C . TYR A 1 99 ? 2.388 -22.417 30.359 1.00 41.66 99 TYR A C 1
ATOM 797 O O . TYR A 1 99 ? 1.632 -21.447 30.402 1.00 41.66 99 TYR A O 1
ATOM 805 N N . SER A 1 100 ? 3.523 -22.386 29.650 1.00 51.72 100 SER A N 1
ATOM 806 C CA . SER A 1 100 ? 3.945 -21.225 28.856 1.00 51.72 100 SER A CA 1
ATOM 807 C C . SER A 1 100 ? 3.076 -21.094 27.602 1.00 51.72 100 SER A C 1
ATOM 809 O O . SER A 1 100 ? 3.460 -21.462 26.495 1.00 51.72 100 SER A O 1
ATOM 811 N N . THR A 1 101 ? 1.872 -20.547 27.774 1.00 52.38 101 THR A N 1
ATOM 812 C CA . THR A 1 101 ? 1.282 -19.705 26.737 1.00 52.38 101 THR A CA 1
ATOM 813 C C . THR A 1 101 ? 2.284 -18.577 26.562 1.00 52.38 101 THR A C 1
ATOM 815 O O . THR A 1 101 ? 2.329 -17.680 27.404 1.00 52.38 101 THR A O 1
ATOM 818 N N . LEU A 1 102 ? 3.153 -18.682 25.553 1.00 57.34 102 LEU A N 1
ATOM 819 C CA . LEU A 1 102 ? 4.132 -17.658 25.207 1.00 57.34 102 LEU A CA 1
ATOM 820 C C . LEU A 1 102 ? 3.362 -16.382 24.865 1.00 57.34 102 LEU A C 1
ATOM 822 O O . LEU A 1 102 ? 3.072 -16.092 23.707 1.00 57.34 102 LEU A O 1
ATOM 826 N N . LYS A 1 103 ? 3.003 -15.611 25.891 1.00 61.88 103 LYS A N 1
ATOM 827 C CA . LYS A 1 103 ? 2.707 -14.198 25.762 1.00 61.88 103 LYS A CA 1
ATOM 828 C C . LYS A 1 103 ? 4.018 -13.598 25.286 1.00 61.88 103 LYS A C 1
ATOM 830 O O . LYS A 1 103 ? 4.874 -13.261 26.095 1.00 61.88 103 LYS A O 1
ATOM 835 N N . GLN A 1 104 ? 4.210 -13.550 23.971 1.00 65.19 104 GLN A N 1
ATOM 836 C CA . GLN A 1 104 ? 5.268 -12.770 23.351 1.00 65.19 104 GLN A CA 1
ATOM 837 C C . GLN A 1 104 ? 4.935 -11.297 23.601 1.00 65.19 104 GLN A C 1
ATOM 839 O O . GLN A 1 104 ? 4.447 -10.583 22.731 1.00 65.19 104 GLN A O 1
ATOM 844 N N . THR A 1 105 ? 5.125 -10.852 24.841 1.00 73.25 105 THR A N 1
ATOM 845 C CA . THR A 1 105 ? 5.110 -9.446 25.219 1.00 73.25 105 THR A CA 1
ATOM 846 C C . THR A 1 105 ? 6.426 -8.873 24.741 1.00 73.25 105 THR A C 1
ATOM 848 O O . THR A 1 105 ? 7.381 -8.757 25.506 1.00 73.25 105 THR A O 1
ATOM 851 N N . ILE A 1 106 ? 6.495 -8.600 23.441 1.00 83.56 106 ILE A N 1
ATOM 852 C CA . ILE A 1 106 ? 7.629 -7.890 22.882 1.00 83.56 106 ILE A CA 1
ATOM 853 C C . ILE A 1 106 ? 7.619 -6.485 23.489 1.00 83.56 106 ILE A C 1
ATOM 855 O O . ILE A 1 106 ? 6.596 -5.795 23.487 1.00 83.56 106 ILE A O 1
ATOM 859 N N . SER A 1 107 ? 8.736 -6.079 24.081 1.00 90.88 107 SER A N 1
ATOM 860 C CA . SER A 1 107 ? 8.873 -4.710 24.577 1.00 90.88 107 SER A CA 1
ATOM 861 C C . SER A 1 107 ? 8.938 -3.744 23.392 1.00 90.88 107 SER A C 1
ATOM 863 O O . SER A 1 107 ? 9.439 -4.099 22.325 1.00 90.88 107 SER A O 1
ATOM 865 N N . VAL A 1 108 ? 8.487 -2.500 23.576 1.00 90.50 108 VAL A N 1
ATOM 866 C CA . VAL A 1 108 ? 8.569 -1.446 22.546 1.00 90.50 108 VAL A CA 1
ATOM 867 C C . VAL A 1 108 ? 10.005 -1.280 22.040 1.00 90.50 108 VAL A C 1
ATOM 869 O O . VAL A 1 108 ? 10.226 -1.135 20.840 1.00 90.50 108 VAL A O 1
ATOM 872 N N . ASN A 1 109 ? 10.988 -1.371 22.939 1.00 92.88 109 ASN A N 1
ATOM 873 C CA . ASN A 1 109 ? 12.397 -1.280 22.568 1.00 92.88 109 ASN A CA 1
ATOM 874 C C . ASN A 1 109 ? 12.841 -2.467 21.695 1.00 92.88 109 ASN A C 1
ATOM 876 O O . ASN A 1 109 ? 13.534 -2.284 20.702 1.00 92.88 109 ASN A O 1
ATOM 880 N N . GLU A 1 110 ? 12.393 -3.681 22.018 1.00 92.25 110 GLU A N 1
ATOM 881 C CA . GLU A 1 110 ? 12.705 -4.879 21.231 1.00 92.25 110 GLU A CA 1
ATOM 882 C C . GLU A 1 110 ? 12.034 -4.833 19.848 1.00 92.25 110 GLU A C 1
ATOM 884 O O . GLU A 1 110 ? 12.651 -5.191 18.844 1.00 92.25 110 GLU A O 1
ATOM 889 N N . ALA A 1 111 ? 10.798 -4.334 19.765 1.00 94.50 111 ALA A N 1
ATOM 890 C CA . ALA A 1 111 ? 10.122 -4.113 18.491 1.00 94.50 111 ALA A CA 1
ATOM 891 C C . ALA A 1 111 ? 10.863 -3.089 17.615 1.00 94.50 111 ALA A C 1
ATOM 893 O O . ALA A 1 111 ? 10.993 -3.295 16.407 1.00 94.50 111 ALA A O 1
ATOM 894 N N . LEU A 1 112 ? 11.382 -2.013 18.216 1.00 95.31 112 LEU A N 1
ATOM 895 C CA . LEU A 1 112 ? 12.130 -0.982 17.501 1.00 95.31 112 LEU A CA 1
ATOM 896 C C . LEU A 1 112 ? 13.450 -1.519 16.937 1.00 95.31 112 LEU A C 1
ATOM 898 O O . LEU A 1 112 ? 13.779 -1.250 15.783 1.00 95.31 112 LEU A O 1
ATOM 902 N N . GLU A 1 113 ? 14.180 -2.315 17.714 1.00 95.12 113 GLU A N 1
ATOM 903 C CA . GLU A 1 113 ? 15.418 -2.940 17.242 1.00 95.12 113 GLU A CA 1
ATOM 904 C C . GLU A 1 113 ? 15.151 -3.942 16.111 1.00 95.12 113 GLU A C 1
ATOM 906 O O . GLU A 1 113 ? 15.831 -3.905 15.083 1.00 95.12 113 GLU A O 1
ATOM 911 N N . LYS A 1 114 ? 14.087 -4.753 16.213 1.00 94.88 114 LYS A N 1
ATOM 912 C CA . LYS A 1 114 ? 13.676 -5.641 15.110 1.00 94.88 114 LYS A CA 1
ATOM 913 C C . LYS A 1 114 ? 13.283 -4.864 13.854 1.00 94.88 114 LYS A C 1
ATOM 915 O O . LYS A 1 114 ? 13.607 -5.291 12.746 1.00 94.88 114 LYS A O 1
ATOM 920 N N . PHE A 1 115 ? 12.636 -3.709 14.004 1.00 94.75 115 PHE A N 1
ATOM 921 C CA . PHE A 1 115 ? 12.301 -2.840 12.876 1.00 94.75 115 PHE A CA 1
ATOM 922 C C . PHE A 1 115 ? 13.551 -2.252 12.204 1.00 94.75 115 PHE A C 1
ATOM 924 O O . PHE A 1 115 ? 13.677 -2.322 10.980 1.00 94.75 115 PHE A O 1
ATOM 931 N N . LYS A 1 116 ? 14.513 -1.741 12.984 1.00 95.25 116 LYS A N 1
ATOM 932 C CA . LYS A 1 116 ? 15.797 -1.245 12.456 1.00 95.25 116 LYS A CA 1
ATOM 933 C C . LYS A 1 116 ? 16.565 -2.343 11.725 1.00 95.25 116 LYS A C 1
ATOM 935 O O . LYS A 1 116 ? 17.094 -2.115 10.638 1.00 95.25 116 LYS A O 1
ATOM 940 N N . GLN A 1 117 ? 16.598 -3.547 12.293 1.00 95.06 117 GLN A N 1
ATOM 941 C CA . GLN A 1 117 ? 17.252 -4.691 11.670 1.00 95.06 117 GLN A CA 1
ATOM 942 C C . GLN A 1 117 ? 16.610 -5.044 10.324 1.00 95.06 117 GLN A C 1
ATOM 944 O O . GLN A 1 117 ? 17.317 -5.214 9.331 1.00 95.06 117 GLN A O 1
ATOM 949 N N . TRP A 1 118 ? 15.279 -5.051 10.260 1.00 94.38 118 TRP A N 1
ATOM 950 C CA . TRP A 1 118 ? 14.548 -5.258 9.014 1.00 94.38 118 TRP A CA 1
ATOM 951 C C . TRP A 1 118 ? 14.831 -4.170 7.966 1.00 94.38 118 TRP A C 1
ATOM 953 O O . TRP A 1 118 ? 15.026 -4.494 6.792 1.00 94.38 118 TRP A O 1
ATOM 963 N N . GLN A 1 119 ? 14.908 -2.892 8.360 1.00 91.62 119 GLN A N 1
ATOM 964 C CA . GLN A 1 119 ? 15.263 -1.811 7.431 1.00 91.62 119 GLN A CA 1
ATOM 965 C C . GLN A 1 119 ? 16.665 -2.001 6.840 1.00 91.62 119 GLN A C 1
ATOM 967 O O . GLN A 1 119 ? 16.852 -1.848 5.630 1.00 91.62 119 GLN A O 1
ATOM 972 N N . ASN A 1 120 ? 17.637 -2.382 7.670 1.00 90.50 120 ASN A N 1
ATOM 973 C CA . ASN A 1 120 ? 19.002 -2.649 7.221 1.00 90.50 120 ASN A CA 1
ATOM 974 C C . ASN A 1 120 ? 19.055 -3.834 6.252 1.00 90.50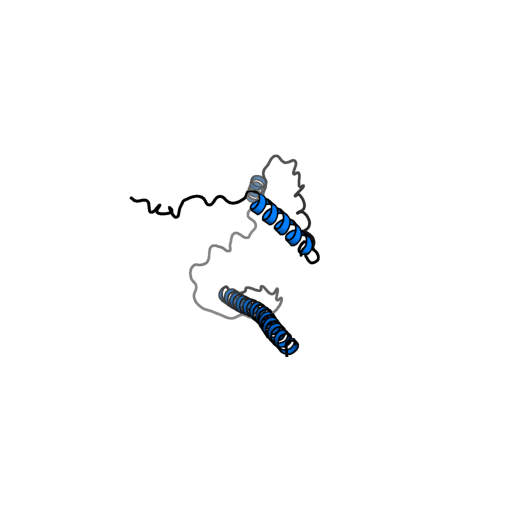 120 ASN A C 1
ATOM 976 O O . ASN A 1 120 ? 19.730 -3.772 5.226 1.00 90.50 120 ASN A O 1
ATOM 980 N N . GLU A 1 121 ? 18.310 -4.899 6.531 1.00 89.06 121 GLU A N 1
ATOM 981 C CA . GLU A 1 121 ? 18.245 -6.068 5.656 1.00 89.06 121 GLU A CA 1
ATOM 982 C C . GLU A 1 121 ? 17.567 -5.754 4.315 1.00 89.06 121 GLU A C 1
ATOM 984 O O . GLU A 1 121 ? 18.059 -6.151 3.257 1.00 89.06 121 GLU A O 1
ATOM 989 N N . LYS A 1 122 ? 16.499 -4.948 4.322 1.00 83.62 122 LYS A N 1
ATOM 990 C CA . LYS A 1 122 ? 15.868 -4.458 3.089 1.00 83.62 122 LYS A CA 1
ATOM 991 C C . LYS A 1 122 ? 16.800 -3.588 2.251 1.00 83.62 122 LYS A C 1
ATOM 993 O O . LYS A 1 122 ? 16.881 -3.802 1.042 1.00 83.62 122 LYS A O 1
ATOM 998 N N . SER A 1 123 ? 17.529 -2.672 2.884 1.00 78.25 123 SER A N 1
ATOM 999 C CA . SER A 1 123 ? 18.547 -1.845 2.225 1.00 78.25 123 SER A CA 1
ATOM 1000 C C . SER A 1 123 ? 19.640 -2.701 1.570 1.00 78.25 123 SER A C 1
ATOM 1002 O O . SER A 1 123 ? 19.963 -2.508 0.398 1.00 78.25 123 SER A O 1
ATOM 1004 N N . ARG A 1 124 ? 20.141 -3.723 2.275 1.00 75.69 124 ARG A N 1
ATOM 1005 C CA . ARG A 1 124 ? 21.165 -4.644 1.749 1.00 75.69 124 ARG A CA 1
ATOM 1006 C C . ARG A 1 124 ? 20.684 -5.471 0.560 1.00 75.69 124 ARG A C 1
ATOM 1008 O O . ARG A 1 124 ? 21.447 -5.709 -0.373 1.00 75.69 124 ARG A O 1
ATOM 1015 N N . LEU A 1 125 ? 19.431 -5.922 0.574 1.00 73.94 125 LEU A N 1
ATOM 1016 C CA . LEU A 1 125 ? 18.858 -6.656 -0.558 1.00 73.94 125 LEU A CA 1
ATOM 1017 C C . LEU A 1 125 ? 18.718 -5.763 -1.796 1.00 73.94 125 LEU A C 1
ATOM 1019 O O . LEU A 1 125 ? 18.974 -6.216 -2.912 1.00 73.94 125 LEU A O 1
ATOM 1023 N N . GLN A 1 126 ? 18.357 -4.495 -1.599 1.00 75.50 126 GLN A N 1
ATOM 1024 C CA . GLN A 1 126 ? 18.271 -3.519 -2.679 1.00 75.50 126 GLN A CA 1
ATOM 1025 C C . GLN A 1 126 ? 19.657 -3.193 -3.255 1.00 75.50 126 GLN A C 1
ATOM 1027 O O . GLN A 1 126 ? 19.818 -3.216 -4.476 1.00 75.50 126 GLN A O 1
ATOM 1032 N N . SER A 1 12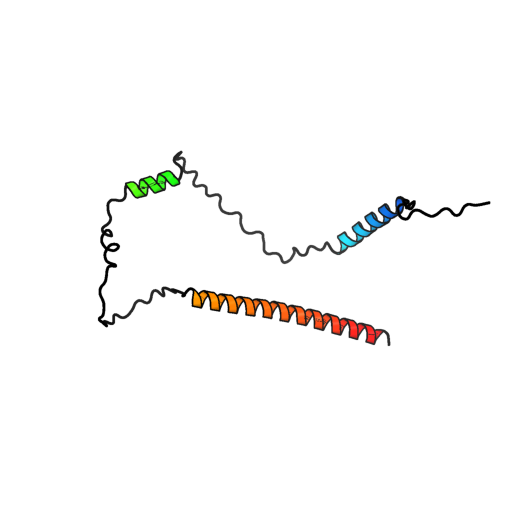7 ? 20.668 -2.964 -2.410 1.00 70.88 127 SER A N 1
ATOM 1033 C CA . SER A 1 127 ? 22.028 -2.671 -2.879 1.00 70.88 127 SER A CA 1
ATOM 1034 C C . SER A 1 127 ? 22.646 -3.851 -3.632 1.00 70.88 127 SER A C 1
ATOM 1036 O O . SER A 1 127 ? 23.198 -3.653 -4.709 1.00 70.88 127 SER A O 1
ATOM 1038 N N . ALA A 1 128 ? 22.466 -5.086 -3.153 1.00 73.12 128 ALA A N 1
ATOM 1039 C CA . ALA A 1 128 ? 22.991 -6.282 -3.814 1.00 73.12 128 ALA A CA 1
ATOM 1040 C C . ALA A 1 128 ? 22.360 -6.529 -5.199 1.00 73.12 128 ALA A C 1
ATOM 1042 O O . ALA A 1 128 ? 23.024 -7.012 -6.118 1.00 73.12 128 ALA A O 1
ATOM 1043 N N . GLN A 1 129 ? 21.074 -6.206 -5.380 1.00 75.62 129 GLN A N 1
ATOM 1044 C CA . GLN A 1 129 ? 20.441 -6.255 -6.703 1.00 75.62 129 GLN A CA 1
ATOM 1045 C C . GLN A 1 129 ? 20.960 -5.139 -7.618 1.00 75.62 129 GLN A C 1
ATOM 1047 O O . GLN A 1 129 ? 21.228 -5.383 -8.795 1.00 75.62 129 GLN A O 1
ATOM 1052 N N . GLN A 1 130 ? 21.147 -3.933 -7.080 1.00 74.56 130 GLN A N 1
ATOM 1053 C CA . GLN A 1 130 ? 21.627 -2.776 -7.835 1.00 74.56 130 GLN A CA 1
ATOM 1054 C C . GLN A 1 130 ? 23.099 -2.926 -8.260 1.00 74.56 130 GLN A C 1
ATOM 1056 O O . GLN A 1 130 ? 23.454 -2.584 -9.388 1.00 74.56 130 GLN A O 1
ATOM 1061 N N . GLU A 1 131 ? 23.935 -3.526 -7.413 1.00 80.50 131 GLU A N 1
ATOM 1062 C CA . GLU A 1 131 ? 25.333 -3.862 -7.699 1.00 80.50 131 GLU A CA 1
ATOM 1063 C C . GLU A 1 131 ? 25.446 -4.864 -8.855 1.00 80.50 131 GLU A C 1
ATOM 1065 O O . GLU A 1 131 ? 26.221 -4.650 -9.788 1.00 80.50 131 GLU A O 1
ATOM 1070 N N . LYS A 1 132 ? 24.610 -5.912 -8.866 1.00 85.56 132 LYS A N 1
ATOM 1071 C CA . LYS A 1 132 ? 24.547 -6.872 -9.984 1.00 85.56 132 LYS A CA 1
ATOM 1072 C C . LYS A 1 132 ? 24.172 -6.192 -11.301 1.00 85.56 132 LYS A C 1
ATOM 1074 O O . LYS A 1 132 ? 24.751 -6.509 -12.339 1.00 85.56 132 LYS A O 1
ATOM 1079 N N . VAL A 1 133 ? 23.240 -5.236 -11.265 1.0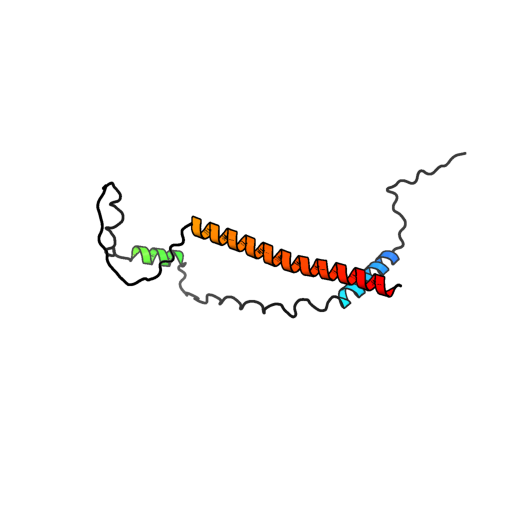0 83.06 133 VAL A N 1
ATOM 1080 C CA . VAL A 1 133 ? 22.868 -4.439 -12.445 1.00 83.06 133 VAL A CA 1
ATOM 1081 C C . VAL A 1 133 ? 24.034 -3.565 -12.908 1.00 83.06 133 VAL A C 1
ATOM 1083 O O . VAL A 1 133 ? 24.309 -3.510 -14.105 1.00 83.06 133 VAL A O 1
ATOM 1086 N N . HIS A 1 134 ? 24.742 -2.905 -11.990 1.00 82.25 134 HIS A N 1
ATOM 1087 C CA . HIS A 1 134 ? 25.906 -2.085 -12.328 1.00 82.25 134 HIS A CA 1
ATOM 1088 C C . HIS A 1 134 ? 27.036 -2.926 -12.940 1.00 82.25 134 HIS A C 1
ATOM 1090 O O . HIS A 1 134 ? 27.584 -2.570 -13.984 1.00 82.25 134 HIS A O 1
ATOM 1096 N N . HIS A 1 135 ? 27.328 -4.085 -12.348 1.00 85.94 135 HIS A N 1
ATOM 1097 C CA . HIS A 1 135 ? 28.326 -5.017 -12.861 1.00 85.94 135 HIS A CA 1
ATOM 1098 C C . HIS A 1 135 ? 27.981 -5.512 -14.271 1.00 85.94 135 HIS A C 1
ATOM 1100 O O . HIS A 1 135 ? 28.845 -5.496 -15.150 1.00 85.94 135 HIS A O 1
ATOM 1106 N N . LEU A 1 136 ? 26.717 -5.883 -14.511 1.00 86.44 136 LEU A N 1
ATOM 1107 C CA . LEU A 1 136 ? 26.238 -6.319 -15.825 1.00 86.44 136 LEU A CA 1
ATOM 1108 C C . LEU A 1 136 ? 26.359 -5.209 -16.878 1.00 86.44 136 LEU A C 1
ATOM 1110 O O . LEU A 1 136 ? 26.763 -5.467 -18.011 1.00 86.44 136 LEU A O 1
ATOM 1114 N N . ARG A 1 137 ? 26.047 -3.961 -16.508 1.00 85.69 137 ARG A N 1
ATOM 1115 C CA . ARG A 1 137 ? 26.224 -2.801 -17.395 1.00 85.69 137 ARG A CA 1
ATOM 1116 C C . ARG A 1 137 ? 27.698 -2.589 -17.741 1.00 85.69 137 ARG A C 1
ATOM 1118 O O . ARG A 1 137 ? 28.017 -2.434 -18.915 1.00 85.69 137 ARG A O 1
ATOM 1125 N N . GLY A 1 138 ? 28.595 -2.659 -16.758 1.00 84.06 138 GLY A N 1
ATOM 1126 C CA . GLY A 1 138 ? 30.037 -2.515 -16.978 1.00 84.06 138 GLY A CA 1
ATOM 1127 C C . GLY A 1 138 ? 30.637 -3.615 -17.864 1.00 84.06 138 GLY A C 1
ATOM 1128 O O . GLY A 1 138 ? 31.419 -3.319 -18.766 1.00 84.06 138 GLY A O 1
ATOM 1129 N N . THR A 1 139 ? 30.238 -4.876 -17.664 1.00 82.69 139 THR A N 1
ATOM 1130 C CA . THR A 1 139 ? 30.680 -5.995 -18.520 1.00 82.69 139 THR A CA 1
ATOM 1131 C C . THR A 1 139 ? 30.105 -5.904 -19.931 1.00 82.69 139 THR A C 1
ATOM 1133 O O . THR A 1 139 ? 30.827 -6.153 -20.890 1.00 82.69 139 THR A O 1
ATOM 1136 N N . ASN A 1 140 ? 28.846 -5.487 -20.097 1.00 75.88 140 ASN A N 1
ATOM 1137 C CA . ASN A 1 140 ? 28.257 -5.304 -21.426 1.00 75.88 140 ASN A CA 1
ATOM 1138 C C . ASN A 1 140 ? 28.949 -4.185 -22.226 1.00 75.88 140 ASN A C 1
ATOM 1140 O O . ASN A 1 140 ? 29.207 -4.361 -23.415 1.00 75.88 140 ASN A O 1
ATOM 1144 N N . ILE A 1 141 ? 29.303 -3.075 -21.568 1.00 77.56 141 ILE A N 1
ATOM 1145 C CA . ILE A 1 141 ? 30.049 -1.966 -22.183 1.00 77.56 141 ILE A CA 1
ATOM 1146 C C . ILE A 1 141 ? 31.446 -2.429 -22.625 1.00 77.56 141 ILE A C 1
ATOM 1148 O O . ILE A 1 141 ? 31.835 -2.179 -23.763 1.00 77.56 141 ILE A O 1
ATOM 1152 N N . ARG A 1 142 ? 32.170 -3.166 -21.771 1.00 70.88 142 ARG A N 1
ATOM 1153 C CA . ARG A 1 142 ? 33.496 -3.716 -22.103 1.00 70.88 142 ARG A CA 1
ATOM 1154 C C . ARG A 1 142 ? 33.443 -4.696 -23.279 1.00 70.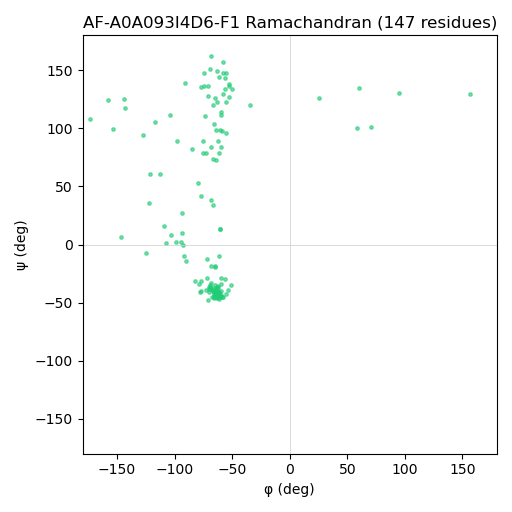88 142 ARG A C 1
ATOM 1156 O O . ARG A 1 142 ? 34.193 -4.546 -24.234 1.00 70.88 142 ARG A O 1
ATOM 1163 N N . ASN A 1 143 ? 32.493 -5.630 -23.258 1.00 71.12 143 ASN A N 1
ATOM 1164 C CA . ASN A 1 143 ? 32.336 -6.641 -24.309 1.00 71.12 143 ASN A CA 1
ATOM 1165 C C . ASN A 1 143 ? 31.872 -6.056 -25.657 1.00 71.12 143 ASN A C 1
ATOM 1167 O O . ASN A 1 143 ? 31.978 -6.731 -26.679 1.00 71.12 143 ASN A O 1
ATOM 1171 N N . ARG A 1 144 ? 31.298 -4.843 -25.680 1.00 67.88 144 ARG A N 1
ATOM 1172 C CA . ARG A 1 144 ? 30.997 -4.118 -26.927 1.00 67.88 144 ARG A CA 1
ATOM 1173 C C . ARG A 1 144 ? 32.249 -3.493 -27.534 1.00 67.88 144 ARG A C 1
ATOM 1175 O O . ARG A 1 144 ? 32.393 -3.562 -28.746 1.00 67.88 144 ARG A O 1
ATOM 1182 N N . LEU A 1 145 ? 33.131 -2.936 -26.704 1.00 61.88 145 LEU A N 1
ATOM 1183 C CA . LEU A 1 145 ? 34.376 -2.308 -27.148 1.00 61.88 145 LEU A CA 1
ATOM 1184 C C . LEU A 1 145 ? 35.381 -3.339 -27.692 1.00 61.88 145 LEU A C 1
ATOM 1186 O O . LEU A 1 145 ? 36.064 -3.074 -28.670 1.00 61.88 145 LEU A O 1
ATOM 1190 N N . GLU A 1 146 ? 35.420 -4.545 -27.118 1.00 60.75 146 GLU A N 1
ATOM 1191 C CA . GLU A 1 146 ? 36.283 -5.641 -27.595 1.00 60.75 146 GLU A CA 1
ATOM 1192 C C . GLU A 1 146 ? 35.823 -6.276 -28.922 1.00 60.75 146 GLU A C 1
ATOM 1194 O O . GLU A 1 146 ? 36.576 -7.032 -29.520 1.00 60.75 146 GLU A O 1
ATOM 1199 N N . LYS A 1 147 ? 34.598 -5.999 -29.394 1.00 60.94 147 LYS A N 1
ATOM 1200 C CA . LYS A 1 147 ? 34.092 -6.479 -30.699 1.00 60.94 147 LYS A CA 1
ATOM 1201 C C . LYS A 1 147 ? 34.341 -5.505 -31.849 1.00 60.94 147 LYS A C 1
ATOM 1203 O O . LYS A 1 147 ? 34.052 -5.842 -32.994 1.00 60.94 147 LYS A O 1
ATOM 1208 N N . GLU A 1 148 ? 34.786 -4.296 -31.534 1.00 57.06 148 GLU A N 1
ATOM 1209 C CA . GLU A 1 148 ? 35.070 -3.229 -32.497 1.00 57.06 148 GLU A CA 1
ATOM 1210 C C . GLU A 1 148 ? 36.574 -3.134 -32.823 1.00 57.06 148 GLU A C 1
ATOM 1212 O O . GLU A 1 148 ? 36.984 -2.279 -33.601 1.00 57.06 148 GLU A O 1
ATOM 1217 N N . ASN A 1 149 ? 37.388 -4.030 -32.255 1.00 49.19 149 ASN A N 1
ATOM 1218 C CA . ASN A 1 149 ? 38.839 -4.115 -32.417 1.00 49.19 149 ASN A CA 1
ATOM 1219 C C . ASN A 1 149 ? 39.234 -5.515 -32.907 1.00 49.19 149 ASN A C 1
ATOM 1221 O O . ASN A 1 149 ? 40.260 -5.623 -33.611 1.00 49.19 149 ASN A O 1
#

Foldseek 3Di:
DDDDPPPDPPPDDPDDPCVVVVVVVVVVVVCVVPPPDPCPPDDPDPDDDPDPPPPVVDPQDVVNVVVVVVVPDDPDPPVPPPPPPDDDDDDDDDDDDDDPPPPVPQDPVNVVVVVVVVVVVVVVVVVVVVVVVVVVVVVVVVVVVVVVD

InterPro domains:
  IPR052446 B-cell PI3K Activation and Signaling Adapters [PTHR16267] (2-149)